Protein AF-A0A7K3CW58-F1 (afdb_monomer_lite)

Sequence (79 aa):
LHVRGYTEAGTTTTPFDMVVRNNLDRFRLVMDVVDRVPGLAVRATAVRQAMADARTRHHAWIREHGIDLPEVADWTWPY

Secondary structure (DSSP, 8-state):
-------S---S--HHHHHHHTT-SHHHHHHHHHHHSTTHHHHTHHHHHHHHHHHHHHHHHHHHHSS--HHHHS-----

pLDDT: mean 92.9, std 8.7, range [55.28, 98.44]

Radius of gyration: 13.7 Å; chains: 1; bounding box: 32×27×34 Å

Structure (mmCIF, N/CA/C/O backbone):
data_AF-A0A7K3CW58-F1
#
_entry.id   AF-A0A7K3CW58-F1
#
loop_
_atom_site.group_PDB
_atom_site.id
_atom_site.type_symbol
_atom_site.label_atom_id
_atom_site.label_alt_id
_atom_site.label_comp_id
_atom_site.label_asym_id
_atom_site.label_entity_id
_atom_site.label_seq_id
_atom_site.pdbx_PDB_ins_code
_atom_site.Cartn_x
_atom_site.Cartn_y
_atom_site.Cartn_z
_atom_site.occupancy
_atom_site.B_iso_or_equiv
_atom_site.auth_seq_id
_atom_site.auth_comp_id
_atom_site.auth_asym_id
_atom_site.auth_atom_id
_atom_site.pdbx_PDB_model_num
ATOM 1 N N . LEU A 1 1 ? 1.857 10.648 18.359 1.00 55.28 1 LEU A N 1
ATOM 2 C CA . LEU A 1 1 ? 2.319 10.964 16.989 1.00 55.28 1 LEU A CA 1
ATOM 3 C C . LEU A 1 1 ? 2.866 9.681 16.372 1.00 55.28 1 LEU A C 1
ATOM 5 O O . LEU A 1 1 ? 3.722 9.070 16.998 1.00 55.28 1 LEU A O 1
ATOM 9 N N . HIS A 1 2 ? 2.351 9.232 15.224 1.00 68.50 2 HIS A N 1
ATOM 10 C CA . HIS A 1 2 ? 2.967 8.133 14.472 1.00 68.50 2 HIS A CA 1
ATOM 11 C C . HIS A 1 2 ? 3.654 8.737 13.255 1.00 68.50 2 HIS A C 1
ATOM 13 O O . HIS A 1 2 ? 2.989 9.304 12.392 1.00 68.50 2 HIS A O 1
ATOM 19 N N . VAL A 1 3 ? 4.981 8.680 13.243 1.00 72.44 3 VAL A N 1
ATOM 20 C CA . VAL A 1 3 ? 5.793 9.229 12.161 1.00 72.44 3 VAL A CA 1
ATOM 21 C C . VAL A 1 3 ? 6.251 8.069 11.304 1.00 72.44 3 VAL A C 1
ATOM 23 O O . VAL A 1 3 ? 6.754 7.071 11.821 1.00 72.44 3 VAL A O 1
ATOM 26 N N . ARG A 1 4 ? 6.084 8.213 9.996 1.00 74.75 4 ARG A N 1
ATOM 27 C CA . ARG A 1 4 ? 6.738 7.356 9.022 1.00 74.75 4 ARG A CA 1
ATOM 28 C C . ARG A 1 4 ? 7.631 8.209 8.145 1.00 74.75 4 ARG A C 1
ATOM 30 O O . ARG A 1 4 ? 7.260 9.317 7.769 1.00 74.75 4 ARG A O 1
ATOM 37 N N . GLY A 1 5 ? 8.804 7.679 7.853 1.00 73.56 5 GLY A N 1
ATOM 38 C CA . GLY A 1 5 ? 9.801 8.313 7.012 1.00 73.56 5 GLY A CA 1
ATOM 39 C C . GLY A 1 5 ? 10.575 7.253 6.250 1.00 73.56 5 GLY A C 1
ATOM 40 O O . GLY A 1 5 ? 10.284 6.062 6.351 1.00 73.56 5 GLY A O 1
ATOM 41 N N . TYR A 1 6 ? 11.551 7.703 5.478 1.00 75.12 6 TYR A N 1
ATOM 42 C CA . TYR A 1 6 ? 12.494 6.818 4.813 1.00 75.12 6 TYR A CA 1
ATOM 43 C C . TYR A 1 6 ? 13.241 5.949 5.840 1.00 75.12 6 TYR A C 1
ATOM 45 O O . TYR A 1 6 ? 13.684 6.454 6.870 1.00 75.12 6 TYR A O 1
ATOM 53 N N . THR A 1 7 ? 13.373 4.652 5.562 1.00 76.06 7 THR A N 1
ATOM 54 C CA . THR A 1 7 ? 14.041 3.664 6.425 1.00 76.06 7 THR A CA 1
ATOM 55 C C . THR A 1 7 ? 15.223 2.997 5.719 1.00 76.06 7 THR A C 1
ATOM 57 O O . THR A 1 7 ? 15.511 1.832 5.976 1.00 76.06 7 THR A O 1
ATOM 60 N N . GLU A 1 8 ? 15.868 3.699 4.782 1.00 77.69 8 GLU A N 1
ATOM 61 C CA . GLU A 1 8 ? 17.057 3.229 4.046 1.00 77.69 8 GLU A CA 1
ATOM 62 C C . GLU A 1 8 ? 16.863 1.980 3.171 1.00 77.69 8 GLU A C 1
ATOM 64 O O . GLU A 1 8 ? 17.823 1.363 2.714 1.00 77.69 8 GLU A O 1
ATOM 69 N N . ALA A 1 9 ? 15.617 1.621 2.859 1.00 73.69 9 ALA A N 1
ATOM 70 C CA . ALA A 1 9 ? 15.323 0.486 1.996 1.00 73.69 9 ALA A CA 1
ATOM 71 C C . ALA A 1 9 ? 15.191 0.944 0.533 1.00 73.69 9 ALA A C 1
ATOM 73 O O . ALA A 1 9 ? 14.107 1.345 0.106 1.00 73.69 9 ALA A O 1
ATOM 74 N N . GLY A 1 10 ? 16.284 0.864 -0.238 1.00 71.44 10 GLY A N 1
ATOM 75 C CA . GLY A 1 10 ? 16.321 1.243 -1.656 1.00 71.44 10 GLY A CA 1
ATOM 76 C C . GLY A 1 10 ? 17.093 0.265 -2.549 1.00 71.44 10 GLY A C 1
ATOM 77 O O . GLY A 1 10 ? 18.085 -0.330 -2.143 1.00 71.44 10 GLY A O 1
ATOM 78 N N . THR A 1 11 ? 16.609 0.071 -3.777 1.00 84.06 11 THR A N 1
ATOM 79 C CA . THR A 1 11 ? 17.312 -0.607 -4.882 1.00 84.06 11 THR A CA 1
ATOM 80 C C . THR A 1 11 ? 16.750 -0.092 -6.211 1.00 84.06 11 THR A C 1
ATOM 82 O O . THR A 1 11 ? 15.786 0.673 -6.202 1.00 84.06 11 THR A O 1
ATOM 85 N N . THR A 1 12 ? 17.302 -0.510 -7.350 1.00 89.69 12 THR A N 1
ATOM 86 C CA . THR A 1 12 ? 16.675 -0.248 -8.654 1.00 89.69 12 THR A CA 1
ATOM 87 C C . THR A 1 12 ? 15.359 -1.022 -8.742 1.00 89.69 12 THR A C 1
ATOM 89 O O . THR A 1 12 ? 15.359 -2.247 -8.832 1.00 89.69 12 THR A O 1
ATOM 92 N N . THR A 1 13 ? 14.236 -0.315 -8.650 1.00 94.19 13 THR A N 1
ATOM 93 C CA . THR A 1 13 ? 12.881 -0.883 -8.645 1.00 94.19 13 THR A CA 1
ATOM 94 C C . THR A 1 13 ? 11.871 0.164 -9.127 1.00 94.19 13 THR A C 1
ATOM 96 O O . THR A 1 13 ? 12.256 1.286 -9.464 1.00 94.19 13 THR A O 1
ATOM 99 N N . THR A 1 14 ? 10.587 -0.185 -9.176 1.00 95.44 14 THR A N 1
ATOM 100 C CA . THR A 1 14 ? 9.521 0.732 -9.592 1.00 95.44 14 THR A CA 1
ATOM 101 C C . THR A 1 14 ? 9.284 1.847 -8.556 1.00 95.44 14 THR A C 1
ATOM 103 O O . THR A 1 14 ? 9.540 1.649 -7.360 1.00 95.44 14 THR A O 1
ATOM 106 N N . PRO A 1 15 ? 8.787 3.032 -8.968 1.00 94.94 15 PRO A N 1
ATOM 107 C CA . PRO A 1 15 ? 8.548 4.145 -8.050 1.00 94.94 15 PRO A CA 1
ATOM 108 C C . PRO A 1 15 ? 7.676 3.778 -6.844 1.00 94.94 15 PRO A C 1
ATOM 110 O O . PRO A 1 15 ? 8.018 4.132 -5.712 1.00 94.94 15 PRO A O 1
ATOM 113 N N . PHE A 1 16 ? 6.580 3.037 -7.043 1.00 96.62 16 PHE A N 1
ATOM 114 C CA . PHE A 1 16 ? 5.731 2.644 -5.920 1.00 96.62 16 PHE A CA 1
ATOM 115 C C . PHE A 1 16 ? 6.374 1.560 -5.040 1.00 96.62 16 PHE A C 1
ATOM 117 O O . PHE A 1 16 ? 6.218 1.598 -3.819 1.00 96.62 16 PHE A O 1
ATOM 124 N N . ASP A 1 17 ? 7.167 0.636 -5.596 1.00 96.69 17 ASP A N 1
ATOM 125 C CA . ASP A 1 17 ? 7.898 -0.344 -4.779 1.00 96.69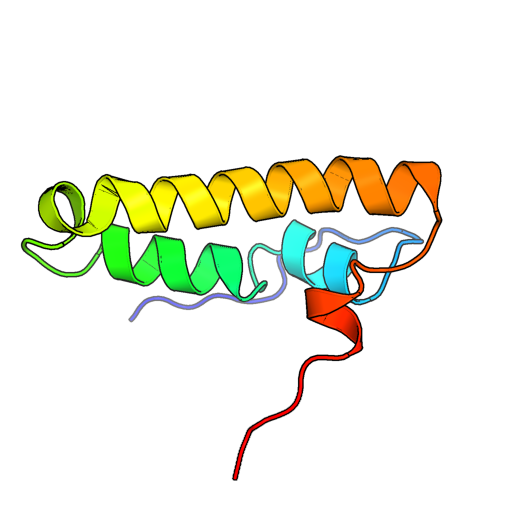 17 ASP A CA 1
ATOM 126 C C . ASP A 1 17 ? 8.875 0.330 -3.806 1.00 96.69 17 ASP A C 1
ATOM 128 O O . ASP A 1 17 ? 9.021 -0.114 -2.664 1.00 96.69 17 ASP A O 1
ATOM 132 N N . MET A 1 18 ? 9.477 1.456 -4.202 1.00 95.31 18 MET A N 1
ATOM 133 C CA . MET A 1 18 ? 10.331 2.244 -3.311 1.00 95.31 18 MET A CA 1
ATOM 134 C C . MET A 1 18 ? 9.581 2.689 -2.045 1.00 95.31 18 MET A C 1
ATOM 136 O O . MET A 1 18 ? 10.103 2.563 -0.936 1.00 95.31 18 MET A O 1
ATOM 140 N N . VAL A 1 19 ? 8.332 3.154 -2.163 1.00 94.38 19 VAL A N 1
ATOM 141 C CA . VAL A 1 19 ? 7.537 3.539 -0.982 1.00 94.38 19 VAL A CA 1
ATOM 142 C C . VAL A 1 19 ? 6.988 2.329 -0.228 1.00 94.38 19 VAL A C 1
ATOM 144 O O . VAL A 1 19 ? 6.933 2.367 1.001 1.00 94.38 19 VAL A O 1
ATOM 147 N N . VAL A 1 20 ? 6.668 1.223 -0.909 1.00 94.94 20 VAL A N 1
ATOM 148 C CA . VAL A 1 20 ? 6.255 -0.037 -0.259 1.00 94.94 20 VAL A CA 1
ATOM 149 C C . VAL A 1 20 ? 7.356 -0.581 0.652 1.00 94.94 20 VAL A C 1
ATOM 151 O O . VAL A 1 20 ? 7.076 -1.001 1.779 1.00 94.94 20 VAL A O 1
ATOM 154 N N . ARG A 1 21 ? 8.614 -0.544 0.201 1.00 93.19 21 ARG A N 1
ATOM 155 C CA . ARG A 1 21 ? 9.790 -0.978 0.978 1.00 93.19 21 ARG A CA 1
ATOM 156 C C . ARG A 1 21 ? 10.005 -0.159 2.244 1.00 93.19 21 ARG A C 1
ATOM 158 O O . ARG A 1 21 ? 10.395 -0.708 3.268 1.00 93.19 21 ARG A O 1
ATOM 165 N N . ASN A 1 22 ? 9.689 1.131 2.185 1.00 92.3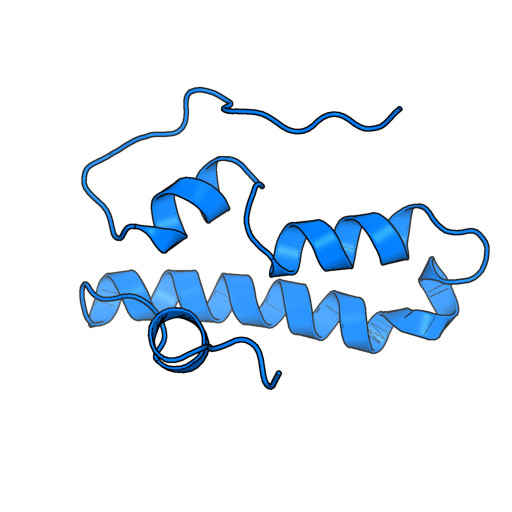1 22 ASN A N 1
ATOM 166 C CA . ASN A 1 22 ? 9.800 2.045 3.320 1.00 92.31 22 ASN A CA 1
ATOM 167 C C . ASN A 1 22 ? 8.519 2.095 4.169 1.00 92.31 22 ASN A C 1
ATOM 169 O O . ASN A 1 22 ? 8.411 2.903 5.087 1.00 92.31 22 ASN A O 1
ATOM 173 N N . ASN A 1 23 ? 7.531 1.233 3.888 1.00 93.31 23 ASN A N 1
ATOM 174 C CA . ASN A 1 23 ? 6.217 1.259 4.530 1.00 93.31 23 ASN A CA 1
ATOM 175 C C . ASN A 1 23 ? 5.541 2.640 4.430 1.00 93.31 23 ASN A C 1
ATOM 177 O O . ASN A 1 23 ? 4.841 3.057 5.347 1.00 93.31 23 ASN A O 1
ATOM 181 N N . LEU A 1 24 ? 5.746 3.364 3.334 1.00 94.44 24 LEU A N 1
ATOM 182 C CA . LEU A 1 24 ? 5.143 4.672 3.055 1.00 94.44 24 LEU A CA 1
ATOM 183 C C . LEU A 1 24 ? 3.978 4.580 2.065 1.00 94.44 24 LEU A C 1
ATOM 185 O O . LEU A 1 24 ? 3.341 5.584 1.760 1.00 94.44 24 LEU A O 1
ATOM 189 N N . ASP A 1 25 ? 3.687 3.383 1.566 1.00 96.56 25 ASP A N 1
ATOM 190 C CA . ASP A 1 25 ? 2.635 3.164 0.589 1.00 96.56 25 ASP A CA 1
ATOM 191 C C . ASP A 1 25 ? 1.221 3.318 1.171 1.00 96.56 25 ASP A C 1
ATOM 193 O O . ASP A 1 25 ? 0.962 3.103 2.363 1.00 96.56 25 ASP A O 1
ATOM 197 N N . ARG A 1 26 ? 0.277 3.648 0.283 1.00 96.75 26 ARG A N 1
ATOM 198 C CA . ARG A 1 26 ? -1.132 3.893 0.620 1.00 96.75 26 ARG A CA 1
ATOM 199 C C . ARG A 1 26 ? -1.797 2.708 1.332 1.00 96.75 26 ARG A C 1
ATOM 201 O O . ARG A 1 26 ? -2.583 2.923 2.251 1.00 96.75 26 ARG A O 1
ATOM 208 N N . PHE A 1 27 ? -1.451 1.468 0.980 1.00 97.62 27 PHE A N 1
ATOM 209 C CA . PHE A 1 27 ? -2.042 0.279 1.597 1.00 97.62 27 PHE A CA 1
ATOM 210 C C . PHE A 1 27 ? -1.570 0.137 3.045 1.00 97.62 27 PHE A C 1
ATOM 212 O O . PHE A 1 27 ? -2.358 -0.105 3.962 1.00 97.62 27 PHE A O 1
ATOM 219 N N . ARG A 1 28 ? -0.274 0.357 3.282 1.00 97.12 28 ARG A N 1
ATOM 220 C CA . ARG A 1 28 ? 0.324 0.324 4.618 1.00 97.12 28 ARG A CA 1
ATOM 221 C C . ARG A 1 28 ? -0.159 1.469 5.501 1.00 97.12 28 ARG A C 1
ATOM 223 O O . ARG A 1 28 ? -0.210 1.276 6.716 1.00 97.12 28 ARG A O 1
ATOM 230 N N . LEU A 1 29 ? -0.509 2.623 4.939 1.00 96.62 29 LEU A N 1
ATOM 231 C CA . LEU A 1 29 ? -1.147 3.713 5.686 1.00 96.62 29 LEU A CA 1
ATOM 232 C C . LEU A 1 29 ? -2.580 3.353 6.114 1.00 96.62 29 LEU A C 1
ATOM 234 O O . LEU A 1 29 ? -2.923 3.550 7.278 1.00 96.62 29 LEU A O 1
ATOM 238 N N . VAL A 1 30 ? -3.384 2.739 5.238 1.00 97.75 30 VAL A N 1
ATOM 239 C CA . VAL A 1 30 ? -4.734 2.255 5.597 1.00 97.75 30 VAL A CA 1
ATOM 240 C C . VAL A 1 30 ? -4.675 1.201 6.703 1.00 97.75 30 VAL A C 1
ATOM 242 O O . VAL A 1 30 ? -5.403 1.307 7.690 1.00 97.75 30 VAL A O 1
ATOM 245 N N . MET A 1 31 ? -3.778 0.214 6.587 1.00 97.81 31 MET A N 1
ATOM 246 C CA . MET A 1 31 ? -3.591 -0.798 7.638 1.00 97.81 31 MET A CA 1
ATOM 247 C C . MET A 1 31 ? -3.246 -0.163 8.987 1.00 97.81 31 MET A C 1
ATOM 249 O O . MET A 1 31 ? -3.754 -0.590 10.019 1.00 97.81 31 MET A O 1
ATOM 253 N N . ASP A 1 32 ? -2.430 0.891 8.985 1.00 96.75 32 ASP A N 1
ATOM 254 C CA . ASP A 1 32 ? -2.051 1.580 10.212 1.00 96.75 32 ASP A CA 1
ATOM 255 C C . ASP A 1 32 ? -3.219 2.253 10.923 1.00 96.75 32 ASP A C 1
ATOM 257 O O . ASP A 1 32 ? -3.262 2.230 12.155 1.00 96.75 32 ASP A O 1
ATOM 261 N N . VAL A 1 33 ? -4.141 2.839 10.156 1.00 96.75 33 VAL A N 1
ATOM 262 C CA . VAL A 1 33 ? -5.376 3.430 10.679 1.00 96.75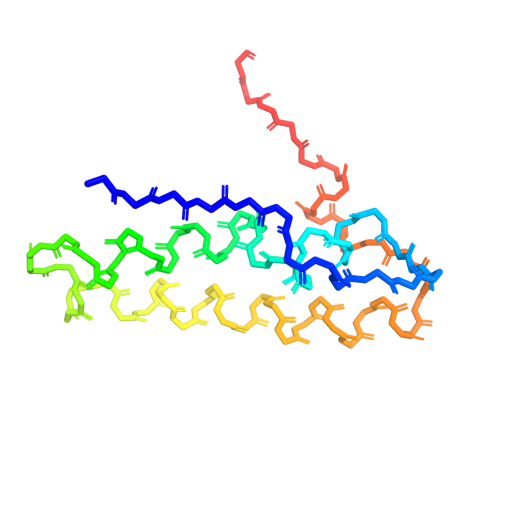 33 VAL A CA 1
ATOM 263 C C . VAL A 1 33 ? -6.249 2.344 11.296 1.00 96.75 33 VAL A C 1
ATOM 265 O O . VAL A 1 33 ? -6.685 2.496 12.437 1.00 96.75 33 VAL A O 1
ATOM 268 N N . VAL A 1 34 ? -6.458 1.229 10.587 1.00 97.31 34 VAL A N 1
ATOM 269 C CA . VAL A 1 34 ? -7.259 0.106 11.101 1.00 97.31 34 VAL A CA 1
ATOM 270 C C . VAL A 1 34 ? -6.683 -0.439 12.408 1.00 97.31 34 VAL A C 1
ATOM 272 O O . VAL A 1 34 ? -7.430 -0.654 13.361 1.00 97.31 34 VAL A O 1
ATOM 275 N N . ASP A 1 35 ? -5.364 -0.618 12.469 1.00 95.38 35 ASP A N 1
ATOM 276 C CA . ASP A 1 35 ? -4.686 -1.204 13.626 1.00 95.38 35 ASP A CA 1
ATOM 277 C C . ASP A 1 35 ? -4.657 -0.256 14.847 1.00 95.38 35 ASP A C 1
ATOM 279 O O . ASP A 1 35 ? -4.506 -0.721 15.976 1.00 95.38 35 ASP A O 1
ATOM 283 N N . ARG A 1 36 ? -4.787 1.068 14.656 1.00 94.62 36 ARG A N 1
ATOM 284 C CA . ARG A 1 36 ? -4.611 2.068 15.733 1.00 94.62 36 ARG A CA 1
ATOM 285 C C . ARG A 1 36 ? -5.893 2.728 16.215 1.00 94.62 36 ARG A C 1
ATOM 287 O O . ARG A 1 36 ? -5.909 3.227 17.338 1.00 94.62 36 ARG A O 1
ATOM 294 N N . VAL A 1 37 ? -6.945 2.780 15.402 1.00 96.50 37 VAL A N 1
ATOM 295 C CA . VAL A 1 37 ? -8.210 3.393 15.821 1.00 96.50 37 VAL A CA 1
ATOM 296 C C . VAL A 1 37 ? -8.994 2.396 16.686 1.00 96.50 37 VAL A C 1
ATOM 298 O O . VAL A 1 37 ? -9.318 1.299 16.212 1.00 96.50 37 VAL A O 1
ATOM 301 N N . PRO A 1 38 ? -9.343 2.752 17.939 1.00 95.44 38 PRO A N 1
ATOM 302 C CA . PRO A 1 38 ? -10.114 1.876 18.813 1.00 95.44 38 PRO A CA 1
ATOM 303 C C . PRO A 1 38 ? -11.409 1.393 18.152 1.00 95.44 38 PRO A C 1
ATOM 305 O O . PRO A 1 38 ? -12.183 2.176 17.605 1.00 95.44 38 PRO A O 1
ATOM 308 N N . GLY A 1 39 ? -11.641 0.080 18.192 1.00 94.50 39 GLY A N 1
ATOM 309 C CA . GLY A 1 39 ? -12.827 -0.556 17.615 1.00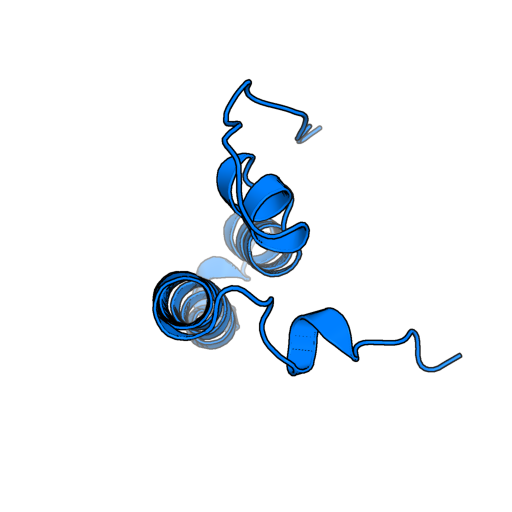 94.50 39 GLY A CA 1
ATOM 310 C C . GLY A 1 39 ? -12.741 -0.899 16.122 1.00 94.50 39 GLY A C 1
ATOM 311 O O . GLY A 1 39 ? -13.589 -1.658 15.651 1.00 94.50 39 GLY A O 1
ATOM 312 N N . LEU A 1 40 ? -11.730 -0.427 15.376 1.00 95.38 40 LEU A N 1
ATOM 313 C CA . LEU A 1 40 ? -11.585 -0.772 13.952 1.00 95.38 40 LEU A CA 1
ATOM 314 C C . LEU A 1 40 ? -10.876 -2.101 13.702 1.00 95.38 40 LEU A C 1
ATOM 316 O O . LEU A 1 40 ? -11.229 -2.769 12.735 1.00 95.38 40 LEU A O 1
ATOM 320 N N . ALA A 1 41 ? -9.957 -2.532 14.568 1.00 90.69 41 ALA A N 1
ATOM 321 C CA . ALA A 1 41 ? -9.187 -3.764 14.355 1.00 90.69 41 ALA A CA 1
ATOM 322 C C . ALA A 1 41 ? -10.070 -5.000 14.058 1.00 90.69 41 ALA A C 1
ATOM 324 O O . ALA A 1 41 ? -9.744 -5.808 13.188 1.00 90.69 41 ALA A O 1
ATOM 325 N N . VAL A 1 42 ? -11.222 -5.107 14.734 1.00 92.56 42 VAL A N 1
ATOM 326 C CA . VAL A 1 42 ? -12.206 -6.187 14.526 1.00 92.56 42 VAL A CA 1
ATOM 327 C C . VAL A 1 42 ? -13.208 -5.842 13.421 1.00 92.56 42 VAL A C 1
ATOM 329 O O . VAL A 1 42 ? -13.566 -6.688 12.610 1.00 92.56 42 VAL A O 1
ATOM 332 N N . ARG A 1 43 ? -13.682 -4.592 13.360 1.00 95.88 43 ARG A N 1
ATOM 333 C CA . ARG A 1 43 ? -14.737 -4.193 12.410 1.00 95.88 43 ARG A CA 1
ATOM 334 C C . ARG A 1 43 ? -14.247 -4.093 10.966 1.00 95.88 43 ARG A C 1
ATOM 336 O O . ARG A 1 43 ? -15.019 -4.327 10.045 1.00 95.88 43 ARG A O 1
ATOM 343 N N . ALA A 1 44 ? -12.982 -3.739 10.769 1.00 97.06 44 ALA A N 1
ATOM 344 C CA . ALA A 1 44 ? -12.378 -3.487 9.465 1.00 97.06 44 ALA A CA 1
ATOM 345 C C . ALA A 1 44 ? -11.354 -4.566 9.073 1.00 97.06 44 ALA A C 1
ATOM 347 O O . ALA A 1 44 ? -10.486 -4.320 8.234 1.00 97.06 44 ALA A O 1
ATOM 348 N N . THR A 1 45 ? -11.449 -5.774 9.646 1.00 96.69 45 THR A N 1
ATOM 349 C CA . THR A 1 45 ? -10.523 -6.879 9.345 1.00 96.69 45 THR A CA 1
ATOM 350 C C . THR A 1 45 ? -10.468 -7.191 7.847 1.00 96.69 45 THR A C 1
ATOM 352 O O . THR A 1 45 ? -9.377 -7.360 7.310 1.00 96.69 45 THR A O 1
ATOM 355 N N . ALA A 1 46 ? -11.609 -7.189 7.150 1.00 98.12 46 ALA A N 1
ATOM 356 C CA . ALA A 1 46 ? -11.655 -7.434 5.706 1.00 98.12 46 ALA A CA 1
ATOM 357 C C . ALA A 1 46 ? -10.893 -6.366 4.901 1.00 98.12 46 ALA A C 1
ATOM 359 O O . ALA A 1 46 ? -10.122 -6.700 4.007 1.00 98.12 46 ALA A O 1
ATOM 360 N N . VAL A 1 47 ? -11.040 -5.086 5.263 1.00 98.06 47 VAL A N 1
ATOM 361 C CA . VAL A 1 47 ? -10.301 -3.985 4.620 1.00 98.06 47 VAL A CA 1
ATOM 362 C C . VAL A 1 47 ? -8.803 -4.144 4.858 1.00 98.06 47 VAL A C 1
ATOM 364 O O . VAL A 1 47 ? -8.013 -4.030 3.927 1.00 98.06 47 VAL A O 1
ATOM 367 N N . ARG A 1 48 ? -8.400 -4.463 6.092 1.00 97.88 48 ARG A N 1
ATOM 368 C CA . ARG A 1 48 ? -6.994 -4.711 6.425 1.00 97.88 48 ARG A CA 1
ATOM 369 C C . ARG A 1 48 ? -6.404 -5.861 5.603 1.00 97.88 48 ARG A C 1
ATOM 371 O O . ARG A 1 48 ? -5.282 -5.723 5.123 1.00 97.88 48 ARG A O 1
ATOM 378 N N . GLN A 1 49 ? -7.141 -6.963 5.442 1.00 98.31 49 GLN A N 1
ATOM 379 C CA . GLN A 1 49 ? -6.711 -8.093 4.610 1.00 98.31 49 GLN A CA 1
ATOM 380 C C . GLN A 1 49 ? -6.573 -7.683 3.144 1.00 98.31 49 GLN A C 1
ATOM 382 O O . GLN A 1 49 ? -5.511 -7.885 2.570 1.00 98.31 49 GLN A O 1
ATOM 387 N N . ALA A 1 50 ? -7.550 -6.965 2.584 1.00 98.38 50 ALA A N 1
ATOM 388 C CA . ALA A 1 50 ? -7.468 -6.475 1.208 1.00 98.38 50 ALA A CA 1
ATOM 389 C C . ALA A 1 50 ? -6.227 -5.592 0.955 1.00 98.38 50 ALA A C 1
ATOM 391 O O . ALA A 1 50 ? -5.608 -5.674 -0.104 1.00 98.38 50 ALA A O 1
ATOM 392 N N . MET A 1 51 ? -5.819 -4.770 1.930 1.00 98.38 51 MET A N 1
ATOM 393 C CA . MET A 1 51 ? -4.588 -3.973 1.828 1.00 98.38 51 MET A CA 1
ATOM 394 C C . MET A 1 51 ? -3.316 -4.835 1.877 1.00 98.38 51 MET A C 1
ATOM 396 O O . MET A 1 51 ? -2.331 -4.522 1.205 1.00 98.38 51 MET A O 1
ATOM 400 N N . ALA A 1 52 ? -3.3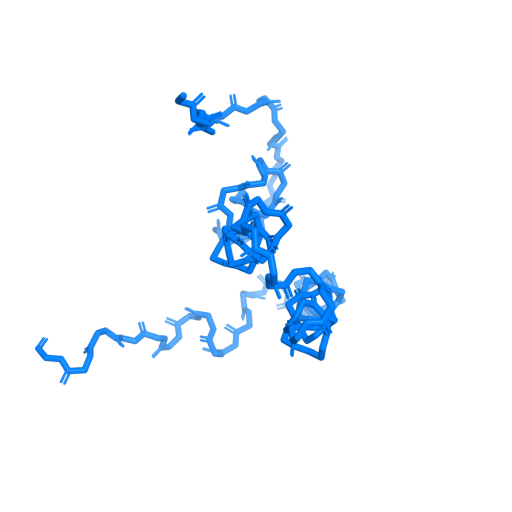17 -5.911 2.668 1.00 98.19 52 ALA A N 1
ATOM 401 C CA . ALA A 1 52 ? -2.214 -6.867 2.704 1.00 98.19 52 ALA A CA 1
ATOM 402 C C . ALA A 1 52 ? -2.116 -7.646 1.381 1.00 98.19 52 ALA A C 1
ATOM 404 O O . ALA A 1 52 ? -1.032 -7.738 0.803 1.00 98.19 52 ALA A O 1
ATOM 405 N N . ASP A 1 53 ? -3.250 -8.105 0.853 1.00 98.44 53 ASP A N 1
ATOM 406 C CA . ASP A 1 53 ? -3.342 -8.802 -0.431 1.00 98.44 53 ASP A CA 1
ATOM 407 C C . ASP A 1 53 ? -2.894 -7.909 -1.594 1.00 98.44 53 ASP A C 1
ATOM 409 O O . ASP A 1 53 ? -2.164 -8.358 -2.479 1.00 98.44 53 ASP A O 1
ATOM 413 N N . ALA A 1 54 ? -3.242 -6.617 -1.566 1.00 98.25 54 ALA A N 1
ATOM 414 C CA . ALA A 1 54 ? -2.770 -5.644 -2.550 1.00 98.25 54 ALA A CA 1
ATOM 415 C C . ALA A 1 54 ? -1.236 -5.520 -2.557 1.00 98.25 54 ALA A C 1
ATOM 417 O O . ALA A 1 54 ? -0.632 -5.499 -3.630 1.00 98.25 54 ALA A O 1
ATOM 418 N N . ARG A 1 55 ? -0.577 -5.518 -1.386 1.00 97.88 55 ARG A N 1
ATOM 419 C CA . ARG A 1 55 ? 0.898 -5.522 -1.309 1.00 97.88 55 ARG A CA 1
ATOM 420 C C . ARG A 1 55 ? 1.505 -6.825 -1.827 1.00 97.88 55 ARG A C 1
ATOM 422 O O . ARG A 1 55 ? 2.534 -6.779 -2.500 1.00 97.88 55 ARG A O 1
ATOM 429 N N . THR A 1 56 ? 0.878 -7.966 -1.549 1.00 98.25 56 THR A N 1
ATOM 430 C CA . THR A 1 56 ? 1.306 -9.266 -2.089 1.00 98.25 56 THR A CA 1
ATOM 431 C C . THR A 1 56 ? 1.211 -9.285 -3.614 1.00 98.25 56 THR A C 1
ATOM 433 O O . THR A 1 56 ? 2.163 -9.666 -4.293 1.00 98.25 56 THR A O 1
ATOM 436 N N . ARG A 1 57 ? 0.098 -8.797 -4.171 1.00 98.19 57 ARG A N 1
ATOM 437 C CA . ARG A 1 57 ? -0.106 -8.699 -5.620 1.00 98.19 57 ARG A CA 1
ATOM 438 C C . ARG A 1 57 ? 0.868 -7.723 -6.274 1.00 98.19 57 ARG A C 1
ATOM 440 O O . ARG A 1 57 ? 1.449 -8.063 -7.298 1.00 98.19 57 ARG A O 1
ATOM 447 N N . HIS A 1 58 ? 1.106 -6.562 -5.661 1.00 98.00 58 HIS A N 1
ATOM 448 C CA . HIS A 1 58 ? 2.130 -5.606 -6.103 1.00 98.00 58 HIS A CA 1
ATOM 449 C C . HIS A 1 58 ? 3.501 -6.276 -6.221 1.00 98.00 58 HIS A C 1
ATOM 451 O O . HIS A 1 58 ? 4.160 -6.169 -7.250 1.00 98.00 58 HIS A O 1
ATOM 457 N N . HIS A 1 59 ? 3.906 -7.026 -5.193 1.00 97.31 59 HIS A N 1
ATOM 458 C CA . HIS A 1 59 ? 5.199 -7.707 -5.163 1.00 97.31 59 HIS A CA 1
ATOM 459 C C . HIS A 1 59 ? 5.392 -8.691 -6.326 1.00 97.31 59 HIS A C 1
ATOM 461 O O . HIS A 1 59 ? 6.495 -8.766 -6.877 1.00 97.31 59 HIS A O 1
ATOM 467 N N . ALA A 1 60 ? 4.345 -9.441 -6.681 1.00 98.12 60 ALA A N 1
ATOM 468 C CA . ALA A 1 60 ? 4.357 -10.340 -7.832 1.00 98.12 60 ALA A CA 1
ATOM 469 C C . ALA A 1 60 ? 4.384 -9.553 -9.153 1.00 98.12 60 ALA A C 1
ATOM 471 O O . ALA A 1 60 ? 5.245 -9.792 -9.997 1.00 98.12 60 ALA A O 1
ATOM 472 N N . TRP A 1 61 ? 3.510 -8.553 -9.286 1.00 98.25 61 TRP A N 1
ATOM 473 C CA . TRP A 1 61 ? 3.334 -7.774 -10.510 1.00 98.25 61 TRP A CA 1
ATOM 474 C C . TRP A 1 61 ? 4.612 -7.068 -10.966 1.00 98.25 61 TRP A C 1
ATOM 476 O O . TRP A 1 61 ? 4.998 -7.210 -12.123 1.00 98.25 61 TRP A O 1
ATOM 486 N N . ILE A 1 62 ? 5.313 -6.370 -10.064 1.00 97.44 62 ILE A N 1
ATOM 487 C CA . ILE A 1 62 ? 6.538 -5.637 -10.426 1.00 97.44 62 ILE A CA 1
ATOM 488 C C . ILE A 1 62 ? 7.673 -6.563 -10.877 1.00 97.44 62 ILE A C 1
ATOM 490 O O . ILE A 1 62 ? 8.533 -6.146 -11.646 1.00 97.44 62 ILE A O 1
ATOM 494 N N . ARG A 1 63 ? 7.700 -7.813 -10.394 1.00 96.44 63 ARG A N 1
ATOM 495 C CA . ARG A 1 63 ? 8.722 -8.804 -10.772 1.00 96.44 63 ARG A CA 1
ATOM 496 C C . ARG A 1 63 ? 8.454 -9.386 -12.143 1.00 96.44 63 ARG A C 1
ATOM 498 O O . ARG A 1 63 ? 9.395 -9.675 -12.869 1.00 96.44 63 ARG A O 1
ATOM 505 N N . GLU A 1 64 ? 7.182 -9.572 -12.459 1.00 97.88 64 GLU A N 1
ATOM 506 C CA . GLU A 1 64 ? 6.744 -10.113 -13.737 1.00 97.88 64 GLU A CA 1
ATOM 507 C C . GLU A 1 64 ? 6.782 -9.051 -14.846 1.00 97.88 64 GLU A C 1
ATOM 509 O O . GLU A 1 64 ? 7.254 -9.330 -15.943 1.00 97.88 64 GLU A O 1
ATOM 514 N N . HIS A 1 65 ? 6.346 -7.823 -14.553 1.00 97.12 65 HIS A N 1
ATOM 515 C CA . HIS A 1 65 ? 6.095 -6.797 -15.570 1.00 97.12 65 HIS A CA 1
ATOM 516 C C . HIS A 1 65 ? 7.075 -5.617 -15.537 1.00 97.12 65 HIS A C 1
ATOM 518 O O . HIS A 1 65 ? 7.130 -4.845 -16.491 1.00 97.12 65 HIS A O 1
ATOM 524 N N . GLY A 1 66 ? 7.827 -5.425 -14.447 1.00 96.50 66 GLY A N 1
ATOM 525 C CA . GLY A 1 66 ? 8.765 -4.302 -14.306 1.00 96.50 66 GLY A CA 1
ATOM 526 C C . GLY A 1 66 ? 8.113 -2.917 -14.192 1.00 96.50 66 GLY A C 1
ATOM 527 O O . GLY A 1 66 ? 8.816 -1.910 -14.239 1.00 96.50 66 GLY A O 1
ATOM 528 N N . ILE A 1 67 ? 6.789 -2.852 -14.036 1.00 97.44 67 ILE A N 1
ATOM 529 C CA . ILE A 1 67 ? 6.004 -1.620 -13.887 1.00 97.44 67 ILE A CA 1
ATOM 530 C C . ILE A 1 67 ? 5.096 -1.717 -12.662 1.00 97.44 67 ILE A C 1
ATOM 532 O O . ILE A 1 67 ? 4.805 -2.814 -12.187 1.00 97.44 67 ILE A O 1
ATOM 536 N N . ASP A 1 68 ? 4.649 -0.575 -12.145 1.00 98.00 68 ASP A N 1
ATOM 537 C CA . ASP A 1 68 ? 3.685 -0.539 -11.044 1.00 98.00 68 ASP A CA 1
ATOM 538 C C . ASP A 1 68 ? 2.312 -1.088 -11.468 1.00 98.00 68 ASP A C 1
ATOM 540 O O . ASP A 1 68 ? 1.989 -1.174 -12.655 1.00 98.00 68 ASP A O 1
ATOM 544 N N . LEU A 1 69 ? 1.499 -1.489 -10.485 1.00 97.00 69 LEU A N 1
ATOM 545 C CA . LEU A 1 69 ? 0.125 -1.932 -10.737 1.00 97.00 69 LEU A CA 1
ATOM 546 C C . LEU A 1 69 ? -0.687 -0.822 -11.438 1.00 97.00 69 LEU A C 1
ATOM 548 O O . LEU A 1 69 ? -0.592 0.331 -11.008 1.00 97.00 69 LEU A O 1
ATOM 552 N N . PRO A 1 70 ? -1.555 -1.144 -12.419 1.00 96.75 70 PRO A N 1
ATOM 553 C CA . PRO A 1 70 ? -2.375 -0.140 -13.107 1.00 96.75 70 PRO A CA 1
ATOM 554 C C . PRO A 1 70 ? -3.212 0.715 -12.147 1.00 96.75 70 PRO A C 1
ATOM 556 O O . 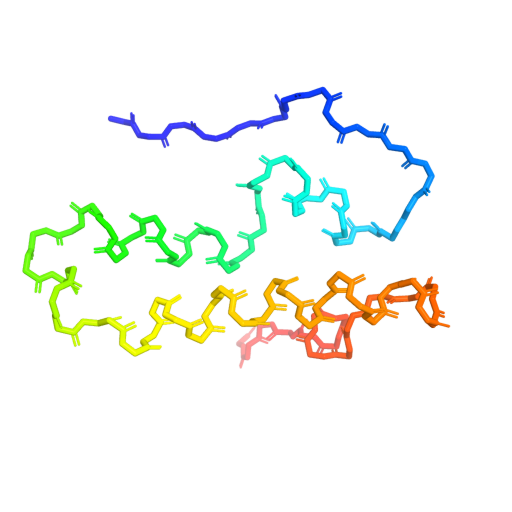PRO A 1 70 ? -3.176 1.934 -12.190 1.00 96.75 70 PRO A O 1
ATOM 559 N N . GLU A 1 71 ? -3.857 0.097 -11.154 1.00 95.12 71 GLU A N 1
ATOM 560 C CA . GLU A 1 71 ? -4.632 0.813 -10.123 1.00 95.12 71 GLU A CA 1
ATOM 561 C C . GLU A 1 71 ? -3.804 1.779 -9.252 1.00 95.12 71 GLU A C 1
ATOM 563 O O . GLU A 1 71 ? -4.361 2.625 -8.552 1.00 95.12 71 GLU A O 1
ATOM 568 N N . VAL A 1 72 ? -2.479 1.619 -9.233 1.00 96.62 72 VAL A N 1
ATOM 569 C CA . VAL A 1 72 ? -1.555 2.514 -8.537 1.00 96.62 72 VAL A CA 1
ATOM 570 C C . VAL A 1 72 ? -1.113 3.630 -9.474 1.00 96.62 72 VAL A C 1
ATOM 572 O O . VAL A 1 72 ? -1.144 4.788 -9.053 1.00 96.62 72 VAL A O 1
ATOM 575 N N . ALA A 1 73 ? -0.706 3.274 -10.694 1.00 96.38 73 ALA A N 1
ATOM 576 C CA . ALA A 1 73 ? -0.160 4.178 -11.701 1.00 96.38 73 ALA A CA 1
ATOM 577 C C . ALA A 1 73 ? -1.217 5.130 -12.281 1.00 96.38 73 ALA A C 1
ATOM 579 O O . ALA A 1 73 ? -0.950 6.318 -12.431 1.00 96.38 73 ALA A O 1
ATOM 580 N N . ASP A 1 74 ? -2.424 4.623 -12.526 1.00 96.94 74 ASP A N 1
ATOM 581 C CA . ASP A 1 74 ? -3.520 5.351 -13.174 1.00 96.94 74 ASP A CA 1
ATOM 582 C C . ASP A 1 74 ? -4.440 6.053 -12.163 1.00 96.94 74 ASP A C 1
ATOM 584 O O . ASP A 1 74 ? -5.477 6.614 -12.518 1.00 96.94 74 ASP A O 1
ATOM 588 N N . TRP A 1 75 ? -4.099 6.004 -10.874 1.00 97.19 75 TRP A N 1
ATOM 589 C CA . TRP A 1 75 ? -4.918 6.613 -9.839 1.00 97.19 75 TRP A CA 1
ATOM 590 C C . TRP A 1 75 ? -4.832 8.137 -9.881 1.00 97.19 75 TRP A C 1
ATOM 592 O O . TRP A 1 75 ? -3.750 8.723 -9.854 1.00 97.19 75 TRP A O 1
ATOM 602 N N . THR A 1 76 ? -5.996 8.775 -9.833 1.00 96.75 76 THR A N 1
ATOM 603 C CA . THR A 1 76 ? -6.134 10.225 -9.737 1.00 96.75 76 THR A CA 1
ATOM 604 C C . THR A 1 76 ? -7.038 10.594 -8.569 1.00 96.75 76 THR A C 1
ATOM 606 O O . THR A 1 76 ? -7.916 9.827 -8.161 1.00 96.75 76 THR A O 1
ATOM 609 N N . TRP A 1 77 ? -6.861 11.805 -8.041 1.00 96.19 77 TRP A N 1
ATOM 610 C CA . TRP A 1 77 ? -7.886 12.395 -7.187 1.00 96.19 77 TRP A CA 1
ATOM 611 C C . TRP A 1 77 ? -9.147 12.690 -8.021 1.00 96.19 77 TRP A C 1
ATOM 613 O O . TRP A 1 77 ? -9.017 13.124 -9.165 1.00 96.19 77 TRP A O 1
ATOM 623 N N . PRO A 1 78 ? -10.358 12.430 -7.494 1.00 92.06 78 PRO A N 1
ATOM 624 C CA . PRO A 1 78 ? -11.604 12.569 -8.251 1.00 92.06 78 PRO A CA 1
ATOM 625 C C . PRO A 1 78 ? -12.182 13.996 -8.245 1.00 92.06 78 PRO A C 1
ATOM 627 O O . PRO A 1 78 ? -13.328 14.178 -8.652 1.00 92.06 78 PRO A O 1
ATOM 630 N N . TYR A 1 79 ? -11.441 14.981 -7.738 1.00 83.88 79 TYR A N 1
ATOM 631 C CA . TYR A 1 79 ? -11.884 16.360 -7.526 1.00 83.88 79 TYR A CA 1
ATOM 632 C C . TYR A 1 79 ? -10.854 17.364 -8.037 1.00 83.88 79 TYR A C 1
ATOM 634 O O . TYR A 1 79 ? -9.644 17.039 -7.998 1.00 83.88 79 TYR A O 1
#

Foldseek 3Di:
DDDFDAPPDDDPAEPQVNCVSSLNHPLSVVLVCQVPDPPSVVVVVVSNVVSVVQSVVQVVCCVVPVYGDCCVVVDDDPD